Protein AF-A0A3B0UBP3-F1 (afdb_monomer_lite)

Foldseek 3Di:
DDPVVVVVVCVVCPFQQPVQPHCVVVVNPLVVSLVSSLCSVCVVVVVVLVVLLVVQQAPEADDDDDCRSPNSVVSSVVSHHD

Structure (mmCIF, N/CA/C/O backbone):
data_AF-A0A3B0UBP3-F1
#
_entry.id   AF-A0A3B0UBP3-F1
#
loop_
_atom_site.group_PDB
_atom_site.id
_atom_site.type_symbol
_atom_site.label_atom_id
_atom_site.label_alt_id
_atom_site.label_comp_id
_atom_site.label_asym_id
_atom_site.label_entity_id
_atom_site.label_seq_id
_atom_site.pdbx_PDB_ins_code
_atom_site.Cartn_x
_atom_site.Cartn_y
_atom_site.Cartn_z
_atom_site.occupancy
_atom_site.B_iso_or_equiv
_atom_site.auth_seq_id
_atom_site.auth_comp_id
_atom_site.auth_asym_id
_atom_site.auth_atom_id
_atom_site.pdbx_PDB_model_num
ATOM 1 N N . MET A 1 1 ? 3.476 8.417 -28.806 1.00 78.50 1 MET A N 1
ATOM 2 C CA . MET A 1 1 ? 2.802 7.861 -27.624 1.00 78.50 1 MET A CA 1
ATOM 3 C C . MET A 1 1 ? 1.309 7.989 -27.862 1.00 78.50 1 MET A C 1
ATOM 5 O O . MET A 1 1 ? 0.810 9.106 -27.853 1.00 78.50 1 MET A O 1
ATOM 9 N N . ASN A 1 2 ? 0.650 6.886 -28.215 1.00 95.75 2 ASN A N 1
ATOM 10 C CA . ASN A 1 2 ? -0.810 6.776 -28.318 1.00 95.75 2 ASN A CA 1
ATOM 11 C C . ASN A 1 2 ? -1.366 6.039 -27.081 1.00 95.75 2 ASN A C 1
ATOM 13 O O . ASN A 1 2 ? -0.593 5.605 -26.226 1.00 95.75 2 ASN A O 1
ATOM 17 N N . GLU A 1 3 ? -2.689 5.917 -26.973 1.00 96.75 3 GLU A N 1
ATOM 18 C CA . GLU A 1 3 ? -3.339 5.265 -25.825 1.00 96.75 3 GLU A CA 1
ATOM 19 C C . GLU A 1 3 ? -2.916 3.799 -25.661 1.00 96.75 3 GLU A C 1
ATOM 21 O O . GLU A 1 3 ? -2.648 3.377 -24.538 1.00 96.75 3 GLU A O 1
ATOM 26 N N . ASP A 1 4 ? -2.750 3.057 -26.760 1.00 97.06 4 ASP A N 1
ATOM 27 C CA . ASP A 1 4 ? -2.288 1.663 -26.728 1.00 97.06 4 ASP A CA 1
ATOM 28 C C . ASP A 1 4 ? -0.881 1.547 -26.128 1.00 97.06 4 ASP A C 1
ATOM 30 O O . ASP A 1 4 ? -0.643 0.740 -25.236 1.00 97.06 4 ASP A O 1
ATOM 34 N N . GLN A 1 5 ? 0.042 2.419 -26.538 1.00 96.38 5 GLN A N 1
ATOM 35 C CA . GLN A 1 5 ? 1.401 2.463 -25.993 1.00 96.38 5 GLN A CA 1
ATOM 36 C C . GLN A 1 5 ? 1.415 2.831 -24.505 1.00 96.38 5 GLN A C 1
ATOM 38 O O . GLN A 1 5 ? 2.252 2.331 -23.754 1.00 96.38 5 GLN A O 1
ATOM 43 N N . VAL A 1 6 ? 0.510 3.712 -24.066 1.00 93.06 6 VAL A N 1
ATOM 44 C CA . VAL A 1 6 ? 0.353 4.046 -22.641 1.00 93.06 6 VAL A CA 1
ATOM 45 C C . VAL A 1 6 ? -0.191 2.841 -21.875 1.00 93.06 6 VAL A C 1
ATOM 47 O O . VAL A 1 6 ? 0.316 2.529 -20.800 1.00 93.06 6 VAL A O 1
ATOM 50 N N . ASN A 1 7 ? -1.182 2.144 -22.433 1.00 92.88 7 ASN A N 1
ATOM 51 C CA . ASN A 1 7 ? -1.746 0.934 -21.846 1.00 92.88 7 ASN A CA 1
ATOM 52 C C . ASN A 1 7 ? -0.673 -0.149 -21.673 1.00 92.88 7 ASN A C 1
ATOM 54 O O . ASN A 1 7 ? -0.445 -0.602 -20.553 1.00 92.88 7 ASN A O 1
ATOM 58 N N . GLU A 1 8 ? 0.038 -0.490 -22.750 1.00 94.88 8 GLU A N 1
ATOM 59 C CA . GLU A 1 8 ? 1.114 -1.484 -22.739 1.00 94.88 8 GLU A CA 1
ATOM 60 C C . GLU A 1 8 ? 2.194 -1.133 -21.715 1.00 94.88 8 GLU A C 1
ATOM 62 O O . GLU A 1 8 ? 2.636 -1.994 -20.952 1.00 94.88 8 GLU A O 1
ATOM 67 N N . PHE A 1 9 ? 2.587 0.144 -21.649 1.00 91.19 9 PHE A N 1
ATOM 68 C CA . PHE A 1 9 ? 3.572 0.598 -20.678 1.00 91.19 9 PHE A CA 1
ATOM 69 C C . PHE A 1 9 ? 3.109 0.348 -19.240 1.00 91.19 9 PHE A C 1
ATOM 71 O O . PHE A 1 9 ? 3.864 -0.233 -18.463 1.00 91.19 9 PHE A O 1
ATOM 78 N N . TRP A 1 10 ? 1.883 0.740 -18.883 1.00 88.81 10 TRP A N 1
ATOM 79 C CA . TRP A 1 10 ? 1.366 0.555 -17.524 1.00 88.81 10 TRP A CA 1
ATOM 80 C C . TRP A 1 10 ? 1.114 -0.913 -17.168 1.00 88.81 10 TRP A C 1
ATOM 82 O O . TRP A 1 10 ? 1.329 -1.290 -16.018 1.00 88.81 10 TRP A O 1
ATOM 92 N N . GLN A 1 11 ? 0.718 -1.752 -18.131 1.00 87.31 11 GLN A N 1
ATOM 93 C CA . GLN A 1 11 ? 0.599 -3.200 -17.919 1.00 87.31 11 GLN A CA 1
ATOM 94 C C . GLN A 1 11 ? 1.960 -3.857 -17.658 1.00 87.31 11 GLN A C 1
ATOM 96 O O . GLN A 1 11 ? 2.058 -4.770 -16.842 1.00 87.31 11 GLN A O 1
ATOM 101 N N . ALA A 1 12 ? 3.017 -3.382 -18.322 1.00 88.19 12 ALA A N 1
ATOM 102 C CA . ALA A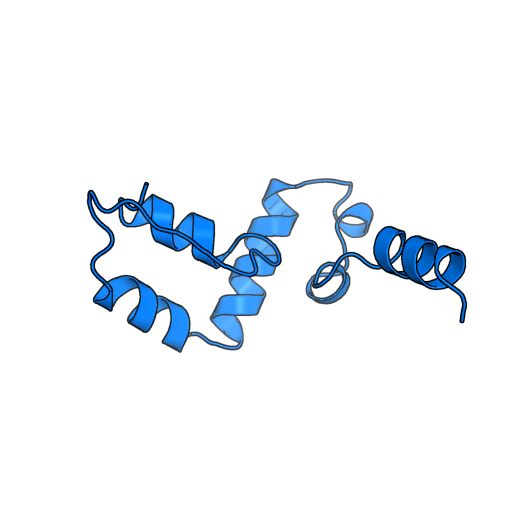 1 12 ? 4.371 -3.901 -18.149 1.00 88.19 12 ALA A CA 1
ATOM 103 C C . ALA A 1 12 ? 5.116 -3.307 -16.938 1.00 88.19 12 ALA A C 1
ATOM 105 O O . ALA A 1 12 ? 6.095 -3.896 -16.483 1.00 88.19 12 ALA A O 1
ATOM 106 N N . HIS A 1 13 ? 4.674 -2.159 -16.413 1.00 85.44 13 HIS A N 1
ATOM 107 C CA . HIS A 1 13 ? 5.336 -1.451 -15.311 1.00 85.44 13 HIS A CA 1
ATOM 108 C C . HIS A 1 13 ? 4.341 -1.061 -14.206 1.00 85.44 13 HIS A C 1
ATOM 110 O O . HIS A 1 13 ? 4.044 0.128 -14.032 1.00 85.44 13 HIS A O 1
ATOM 116 N N . PRO A 1 14 ? 3.825 -2.031 -13.426 1.00 81.12 14 PRO A N 1
ATOM 117 C CA . PRO A 1 14 ? 2.958 -1.726 -12.297 1.00 81.12 14 PRO A CA 1
ATOM 118 C C . PRO A 1 14 ? 3.640 -0.759 -11.318 1.00 81.12 14 PRO A C 1
ATOM 120 O O . PRO A 1 14 ? 4.802 -0.926 -10.937 1.00 81.12 14 PRO A O 1
ATOM 123 N N . CYS A 1 15 ? 2.915 0.283 -10.910 1.00 78.81 15 CYS A N 1
ATOM 124 C CA . CYS A 1 15 ? 3.478 1.374 -10.120 1.00 78.81 15 CYS A CA 1
ATOM 125 C C . CYS A 1 15 ? 4.045 0.869 -8.784 1.00 78.81 15 CYS A C 1
ATOM 127 O O . CYS A 1 15 ? 3.312 0.349 -7.950 1.00 78.81 15 CYS A O 1
ATOM 129 N N . GLY A 1 16 ? 5.345 1.058 -8.554 1.00 80.44 16 GLY A N 1
ATOM 130 C CA . GLY A 1 16 ? 6.014 0.673 -7.307 1.00 80.44 16 GLY A CA 1
ATOM 131 C C . GLY A 1 16 ? 6.526 -0.771 -7.250 1.00 80.44 16 GLY A C 1
ATOM 132 O O . GLY A 1 16 ? 7.303 -1.075 -6.351 1.00 80.44 16 GLY A O 1
ATOM 133 N N . ASP A 1 17 ? 6.188 -1.626 -8.222 1.00 84.31 17 ASP A N 1
ATOM 134 C CA . ASP A 1 17 ? 6.657 -3.021 -8.287 1.00 84.31 17 ASP A CA 1
ATOM 135 C C . ASP A 1 17 ? 8.193 -3.099 -8.357 1.00 84.31 17 ASP A C 1
ATOM 137 O O . ASP A 1 17 ? 8.849 -3.806 -7.586 1.00 84.31 17 ASP A O 1
ATOM 141 N N . SER A 1 18 ? 8.799 -2.258 -9.199 1.00 86.44 18 SER A N 1
ATOM 142 C CA . SER A 1 18 ? 10.251 -2.213 -9.383 1.00 86.44 18 SER A CA 1
ATOM 143 C C . SER A 1 18 ? 11.032 -1.767 -8.141 1.00 86.44 18 SER A C 1
ATOM 145 O O . SER A 1 18 ? 12.221 -2.071 -8.053 1.00 86.44 18 SER A O 1
ATOM 147 N N . LEU A 1 19 ? 10.399 -1.075 -7.182 1.00 86.44 19 LEU A N 1
ATOM 148 C CA . LEU A 1 19 ? 11.062 -0.566 -5.969 1.00 86.44 19 LEU A CA 1
ATOM 149 C C . LEU A 1 19 ? 11.545 -1.699 -5.057 1.00 86.44 19 LEU A C 1
ATOM 151 O O . LEU A 1 19 ? 12.541 -1.544 -4.357 1.00 86.44 19 LEU A O 1
ATOM 155 N N . VAL A 1 20 ? 10.892 -2.862 -5.125 1.00 87.94 20 VAL A N 1
ATOM 156 C CA . VAL A 1 20 ? 11.269 -4.070 -4.369 1.00 87.94 20 VAL A CA 1
ATOM 157 C C . VAL A 1 20 ? 11.749 -5.213 -5.260 1.00 87.94 20 VAL A C 1
ATOM 159 O O . VAL A 1 20 ? 11.857 -6.362 -4.833 1.00 87.94 20 VAL A O 1
ATOM 162 N N . GLY A 1 21 ? 12.097 -4.886 -6.506 1.00 83.69 21 GLY A N 1
ATOM 163 C CA . GLY A 1 21 ? 12.626 -5.826 -7.489 1.00 83.69 21 GLY A CA 1
ATOM 164 C C . GLY A 1 21 ? 11.568 -6.546 -8.322 1.00 83.69 21 GLY A C 1
ATOM 165 O O . GLY A 1 21 ? 11.950 -7.241 -9.262 1.00 83.69 21 GLY A O 1
ATOM 166 N N . GLY A 1 22 ? 10.291 -6.325 -8.037 1.00 85.88 22 GLY A N 1
ATOM 167 C CA . GLY A 1 22 ? 9.158 -6.863 -8.769 1.00 85.88 22 GLY A CA 1
ATOM 168 C C . GLY A 1 22 ? 8.738 -8.273 -8.370 1.00 85.88 22 GLY A C 1
ATOM 169 O O . GLY A 1 22 ? 9.556 -9.100 -7.950 1.00 85.88 22 GLY A O 1
ATOM 170 N N . LEU A 1 23 ? 7.445 -8.552 -8.516 1.00 85.62 23 LEU A N 1
ATOM 171 C CA . LEU A 1 23 ? 6.822 -9.811 -8.102 1.00 85.62 23 LEU A CA 1
ATOM 172 C C . LEU A 1 23 ? 7.436 -11.049 -8.786 1.00 85.62 23 LEU A C 1
ATOM 174 O O . LEU A 1 23 ? 7.607 -12.096 -8.155 1.00 85.62 23 LEU A O 1
ATOM 178 N N . ASP A 1 24 ? 7.829 -10.932 -10.056 1.00 85.50 24 ASP A N 1
ATOM 179 C CA . ASP A 1 24 ? 8.438 -12.041 -10.801 1.00 85.50 24 ASP A CA 1
ATOM 180 C C . ASP A 1 24 ? 9.786 -12.474 -10.207 1.00 85.50 24 ASP A C 1
ATOM 182 O O . ASP A 1 24 ? 10.077 -13.670 -10.145 1.00 85.50 24 ASP A O 1
ATOM 186 N N . LYS A 1 25 ? 10.590 -11.538 -9.678 1.00 85.94 25 LYS A N 1
ATOM 187 C CA . LYS A 1 25 ? 11.855 -11.878 -8.997 1.00 85.94 25 LYS A CA 1
ATOM 188 C C . LYS A 1 25 ? 11.640 -12.574 -7.657 1.00 85.94 25 LYS A C 1
ATOM 190 O O . LYS A 1 25 ? 12.565 -13.192 -7.135 1.00 85.94 25 LYS A O 1
ATOM 195 N N . LEU A 1 26 ? 10.436 -12.474 -7.104 1.00 85.69 26 LEU A N 1
ATOM 196 C CA . LEU A 1 26 ? 10.024 -13.142 -5.875 1.00 85.69 26 LEU A CA 1
ATOM 197 C C . LEU A 1 26 ? 9.249 -14.434 -6.165 1.00 85.69 26 LEU A C 1
ATOM 199 O O . LEU A 1 26 ? 8.542 -14.924 -5.294 1.00 85.69 26 LEU A O 1
ATOM 203 N N . ASN A 1 27 ? 9.370 -14.998 -7.375 1.00 89.06 27 ASN A N 1
ATOM 204 C CA . ASN A 1 27 ? 8.659 -16.208 -7.801 1.00 89.06 27 ASN A CA 1
ATOM 205 C C . ASN A 1 27 ? 7.137 -16.119 -7.605 1.00 89.06 27 ASN A C 1
ATOM 207 O O . ASN A 1 27 ? 6.485 -17.129 -7.343 1.00 89.06 27 ASN A O 1
ATOM 211 N N . LYS A 1 28 ? 6.571 -14.912 -7.722 1.00 88.81 28 LYS A N 1
ATOM 212 C CA . LYS A 1 28 ? 5.149 -14.647 -7.469 1.00 88.81 28 LYS A CA 1
ATOM 213 C C . LYS A 1 28 ? 4.697 -14.960 -6.040 1.00 88.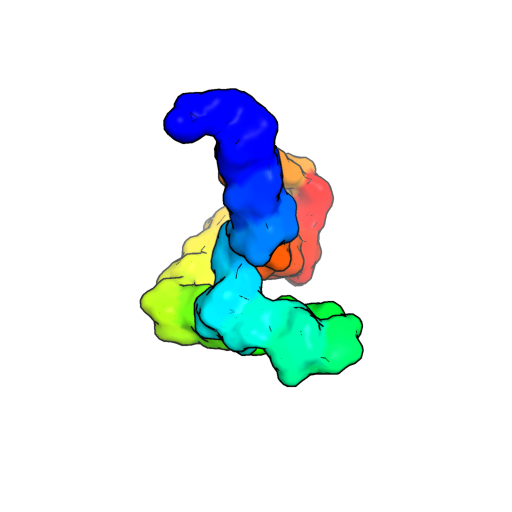81 28 LYS A C 1
ATOM 215 O O . LYS A 1 28 ? 3.519 -15.218 -5.804 1.00 88.81 28 LYS A O 1
ATOM 220 N N . ASP A 1 29 ? 5.614 -14.894 -5.076 1.00 93.94 29 ASP A N 1
ATOM 221 C CA . ASP A 1 29 ? 5.272 -14.876 -3.658 1.00 93.94 29 ASP A CA 1
ATOM 222 C C . ASP A 1 29 ? 4.738 -13.490 -3.276 1.00 93.94 29 ASP A C 1
ATOM 224 O O . ASP A 1 29 ? 5.482 -12.560 -2.953 1.00 93.94 29 ASP A O 1
ATOM 228 N N . TYR A 1 30 ? 3.415 -13.357 -3.352 1.00 91.50 30 TYR A N 1
ATOM 229 C CA . TYR A 1 30 ? 2.710 -12.119 -3.033 1.00 91.50 30 TYR A CA 1
ATOM 230 C C . TYR A 1 30 ? 2.938 -11.669 -1.591 1.00 91.50 30 TYR A C 1
ATOM 232 O O . TYR A 1 30 ? 3.063 -10.474 -1.345 1.00 91.50 30 TYR A O 1
ATOM 240 N N . LYS A 1 31 ? 3.029 -12.603 -0.638 1.00 93.75 31 LYS A N 1
ATOM 241 C CA . LYS A 1 31 ? 3.231 -12.252 0.769 1.00 93.75 31 LYS A CA 1
ATOM 242 C C . LYS A 1 31 ? 4.593 -11.589 0.948 1.00 93.75 31 LYS A C 1
ATOM 244 O O . LYS A 1 31 ? 4.670 -10.487 1.481 1.00 93.75 31 LYS A O 1
ATOM 249 N N . VAL A 1 32 ? 5.649 -12.226 0.443 1.00 94.38 32 VAL A N 1
ATOM 250 C CA . VAL A 1 32 ? 7.009 -11.673 0.519 1.00 94.38 32 VAL A CA 1
ATOM 251 C C . VAL A 1 32 ? 7.111 -10.352 -0.242 1.00 94.38 32 VAL A C 1
ATOM 253 O O . VAL A 1 32 ? 7.835 -9.454 0.186 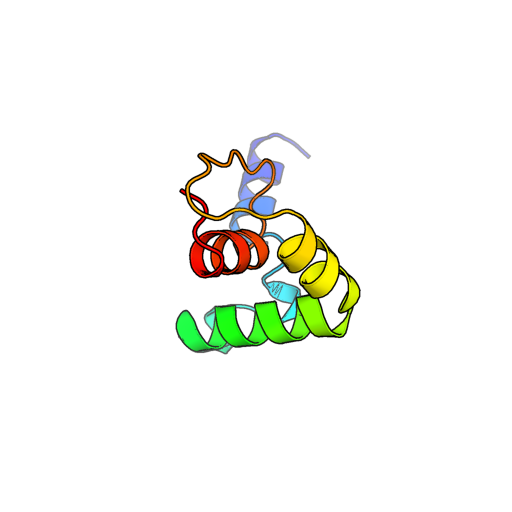1.00 94.38 32 VAL A O 1
ATOM 256 N N . PHE A 1 33 ? 6.400 -10.212 -1.364 1.00 93.69 33 PHE A N 1
ATOM 257 C CA . PHE A 1 33 ? 6.338 -8.956 -2.107 1.00 93.69 33 PHE A CA 1
ATOM 258 C C . PHE A 1 33 ? 5.763 -7.812 -1.264 1.00 93.69 33 PHE A C 1
ATOM 260 O O . PHE A 1 33 ? 6.437 -6.792 -1.114 1.00 93.69 33 PHE A O 1
ATOM 267 N N . PHE A 1 34 ? 4.570 -7.987 -0.684 1.00 93.56 34 PHE A N 1
ATOM 268 C CA . PHE A 1 34 ? 3.929 -6.941 0.117 1.00 93.56 34 PHE A CA 1
ATOM 269 C C . PHE A 1 34 ? 4.720 -6.640 1.395 1.00 93.56 34 PHE A C 1
ATOM 271 O O . PHE A 1 34 ? 4.982 -5.476 1.672 1.00 93.56 34 PHE A O 1
ATOM 278 N N . GLU A 1 35 ? 5.246 -7.656 2.091 1.00 94.62 35 GLU A N 1
ATOM 279 C CA . GLU A 1 35 ? 6.119 -7.451 3.261 1.00 94.62 35 GLU A CA 1
ATOM 280 C C . GLU A 1 35 ? 7.368 -6.620 2.917 1.00 94.62 35 GLU A C 1
ATOM 282 O O . GLU A 1 35 ? 7.775 -5.740 3.679 1.00 94.62 35 GLU A O 1
ATOM 287 N N . LYS A 1 36 ? 7.988 -6.868 1.754 1.00 94.81 36 LYS A N 1
ATOM 288 C CA . LYS A 1 36 ? 9.130 -6.071 1.284 1.00 94.81 36 LYS A CA 1
ATOM 289 C C . LYS A 1 36 ? 8.728 -4.657 0.894 1.00 94.81 36 LYS A C 1
ATOM 291 O O . LYS A 1 36 ? 9.499 -3.732 1.149 1.00 94.81 36 LYS A O 1
ATOM 296 N N . TYR A 1 37 ? 7.577 -4.493 0.247 1.00 94.69 37 TYR A N 1
ATOM 297 C CA . TYR A 1 37 ? 7.087 -3.180 -0.158 1.00 94.69 37 TYR A CA 1
ATOM 298 C C . TYR A 1 37 ? 6.784 -2.309 1.058 1.00 94.69 37 TYR A C 1
ATOM 300 O O . TYR A 1 37 ? 7.248 -1.171 1.112 1.00 94.69 37 TYR A O 1
ATOM 308 N N . ASP A 1 38 ? 6.110 -2.858 2.063 1.00 95.44 38 ASP A N 1
ATOM 309 C CA . ASP A 1 38 ? 5.837 -2.185 3.329 1.00 95.44 38 ASP A CA 1
ATOM 310 C C . ASP A 1 38 ? 7.128 -1.797 4.050 1.00 95.44 38 ASP A C 1
ATOM 312 O O . ASP A 1 38 ? 7.284 -0.653 4.483 1.00 95.44 38 ASP A O 1
ATOM 316 N N . ALA A 1 39 ? 8.100 -2.715 4.110 1.00 95.62 39 ALA A N 1
ATOM 317 C CA . ALA A 1 39 ? 9.409 -2.436 4.692 1.00 95.62 39 ALA A CA 1
ATOM 318 C C . ALA A 1 39 ? 10.146 -1.302 3.959 1.00 95.62 39 ALA A C 1
ATOM 320 O O . ALA A 1 39 ? 10.743 -0.444 4.607 1.00 95.62 39 ALA A O 1
ATOM 321 N N . PHE A 1 40 ? 10.090 -1.269 2.623 1.00 95.38 40 PHE A N 1
ATOM 322 C CA . PHE A 1 40 ? 10.638 -0.169 1.829 1.00 95.38 40 PHE A CA 1
ATOM 323 C C . PHE A 1 40 ? 9.895 1.146 2.114 1.00 95.38 40 PHE A C 1
ATOM 325 O O . PHE A 1 40 ? 10.519 2.134 2.492 1.00 95.38 40 PHE A O 1
ATOM 332 N N . ARG A 1 41 ? 8.561 1.159 1.990 1.00 95.31 41 ARG A N 1
ATOM 333 C CA . ARG A 1 41 ? 7.725 2.358 2.149 1.00 95.31 41 ARG A CA 1
ATOM 334 C C . ARG A 1 41 ? 7.923 3.008 3.513 1.00 95.31 41 ARG A C 1
ATOM 336 O O . ARG A 1 41 ? 8.174 4.209 3.583 1.00 95.31 41 ARG A O 1
ATOM 343 N N . TYR A 1 42 ? 7.803 2.228 4.583 1.00 96.75 42 TYR A N 1
ATOM 344 C CA . TYR A 1 42 ? 7.915 2.736 5.950 1.00 96.75 42 TYR A CA 1
ATOM 345 C C . TYR A 1 42 ? 9.366 2.896 6.415 1.00 96.75 42 TYR A C 1
ATOM 347 O O . TYR A 1 42 ? 9.607 3.574 7.410 1.00 96.75 42 TYR A O 1
ATOM 355 N N . GLY A 1 43 ? 10.332 2.318 5.696 1.00 96.81 43 GLY A N 1
ATOM 356 C CA . GLY A 1 43 ? 11.749 2.638 5.851 1.00 96.81 43 GLY A CA 1
ATOM 357 C C . GLY A 1 43 ? 12.088 4.028 5.308 1.00 96.81 43 GLY A C 1
ATOM 358 O O . GLY A 1 43 ? 12.774 4.790 5.987 1.00 96.81 43 GLY A O 1
ATOM 359 N N . GLU A 1 44 ? 11.567 4.374 4.127 1.00 96.38 44 GLU A N 1
ATOM 360 C CA . GLU A 1 44 ? 11.759 5.692 3.504 1.00 96.38 44 GLU A CA 1
ATOM 361 C C . GLU A 1 44 ? 10.946 6.793 4.203 1.00 96.38 44 GLU A C 1
ATOM 363 O O . GLU A 1 44 ? 11.439 7.907 4.375 1.00 96.38 44 GLU A O 1
ATOM 368 N N . TYR A 1 45 ? 9.719 6.478 4.638 1.00 96.19 45 TYR A N 1
ATOM 369 C CA . TYR A 1 45 ? 8.784 7.433 5.249 1.00 96.19 45 TYR A CA 1
ATOM 370 C C . TYR A 1 45 ? 8.198 6.913 6.577 1.00 96.19 45 TYR A C 1
ATOM 372 O O . TYR A 1 45 ? 6.989 6.660 6.686 1.00 96.19 45 TYR A O 1
ATOM 380 N N . PRO A 1 46 ? 9.025 6.729 7.621 1.00 96.19 46 PRO A N 1
ATOM 381 C CA . PRO A 1 46 ? 8.589 6.167 8.903 1.00 96.19 46 PRO A CA 1
ATOM 382 C C . PRO A 1 46 ? 7.539 7.023 9.628 1.00 96.19 46 PRO A C 1
ATOM 384 O O . PRO A 1 46 ? 6.771 6.520 10.452 1.00 96.19 46 PRO A O 1
ATOM 387 N N . GLU A 1 47 ? 7.475 8.323 9.344 1.00 97.44 47 GLU A N 1
ATOM 388 C CA . GLU A 1 47 ? 6.471 9.239 9.882 1.00 97.44 47 GLU A CA 1
ATOM 389 C C . GLU A 1 47 ? 5.037 8.886 9.468 1.00 97.44 47 GLU A C 1
ATOM 391 O O . GLU A 1 47 ? 4.109 9.189 10.222 1.00 97.44 47 GLU A O 1
ATOM 396 N N . LEU A 1 48 ? 4.838 8.196 8.337 1.00 96.31 48 LEU A N 1
ATOM 397 C CA . LEU A 1 48 ? 3.508 7.792 7.875 1.00 96.31 48 LEU A CA 1
ATOM 398 C C . LEU A 1 48 ? 2.817 6.873 8.884 1.00 96.31 48 LEU A C 1
ATOM 400 O O . LEU A 1 48 ? 1.637 7.062 9.170 1.00 96.31 48 LEU A O 1
ATOM 404 N N . LEU A 1 49 ? 3.5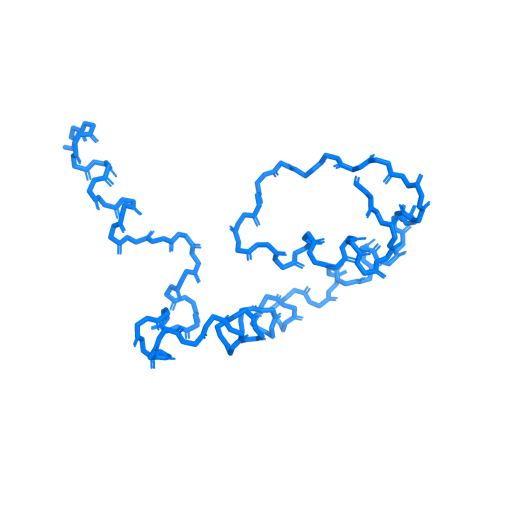53 5.947 9.509 1.00 96.44 49 LEU A N 1
ATOM 405 C CA . LEU A 1 49 ? 2.990 5.057 10.530 1.00 96.44 49 LEU A CA 1
ATOM 406 C C . LEU A 1 49 ? 2.446 5.833 11.735 1.00 96.44 49 LEU A C 1
ATOM 408 O O . LEU A 1 49 ? 1.387 5.486 12.261 1.00 96.44 49 LEU A O 1
ATOM 412 N N . LYS A 1 50 ? 3.133 6.910 12.135 1.00 95.88 50 LYS A N 1
ATOM 413 C CA . LYS A 1 50 ? 2.688 7.790 13.226 1.00 95.88 50 LYS A CA 1
ATOM 414 C C . LYS A 1 50 ? 1.462 8.599 12.821 1.00 95.88 50 LYS A C 1
ATOM 416 O O . LYS A 1 50 ? 0.570 8.810 13.637 1.00 95.88 50 LYS A O 1
ATOM 421 N N . LEU A 1 51 ? 1.401 9.074 11.577 1.00 96.25 51 LEU A N 1
ATOM 422 C CA . LEU A 1 51 ? 0.219 9.776 11.073 1.00 96.25 51 LEU A CA 1
ATOM 423 C C . LEU A 1 51 ? -0.997 8.845 11.065 1.00 96.25 51 LEU A C 1
ATOM 425 O O . LEU A 1 51 ? -2.036 9.211 11.608 1.00 96.25 51 LEU A O 1
ATOM 429 N N . LEU A 1 52 ? -0.841 7.628 10.539 1.00 95.69 52 LEU A N 1
ATOM 430 C CA . LEU A 1 52 ? -1.898 6.617 10.486 1.00 95.69 52 LEU A CA 1
ATOM 431 C C . LEU A 1 52 ? -2.392 6.223 11.886 1.00 95.69 52 LEU A C 1
ATOM 433 O O . LEU A 1 52 ? -3.593 6.093 12.105 1.00 95.69 52 LEU A O 1
ATOM 437 N N . GLU A 1 53 ? -1.491 6.077 12.859 1.00 94.81 53 GLU A N 1
ATOM 438 C CA . GLU A 1 53 ? -1.857 5.845 14.263 1.00 94.81 53 GLU A CA 1
ATOM 439 C C . GLU A 1 53 ? -2.719 6.982 14.839 1.00 94.81 53 GLU A C 1
ATOM 441 O O . GLU A 1 53 ? -3.740 6.730 15.479 1.00 94.81 53 GLU A O 1
ATOM 446 N N . ASN A 1 54 ? -2.371 8.234 14.542 1.00 96.19 54 ASN A N 1
ATOM 447 C CA . ASN A 1 54 ? -3.044 9.409 15.097 1.00 96.19 54 ASN A CA 1
ATOM 448 C C . ASN A 1 54 ? -4.384 9.763 14.422 1.00 96.19 54 ASN A C 1
ATOM 450 O O . ASN A 1 54 ? -5.132 10.585 14.951 1.00 96.19 54 ASN A O 1
ATOM 454 N N . MET A 1 55 ? -4.723 9.162 13.277 1.00 94.81 55 MET A N 1
ATOM 455 C CA . MET A 1 55 ? -5.981 9.444 12.563 1.00 94.81 55 MET A CA 1
ATOM 456 C C . MET A 1 55 ? -7.221 8.796 13.209 1.00 94.81 55 MET A C 1
ATOM 458 O O . MET A 1 55 ? -8.356 9.227 12.964 1.00 94.81 55 MET A O 1
ATOM 462 N N . GLY A 1 56 ? -7.024 7.784 14.062 1.00 94.31 56 GLY A N 1
ATOM 463 C CA . GLY A 1 56 ? -8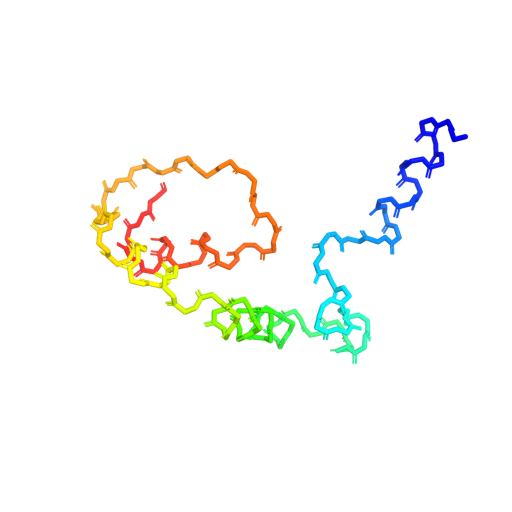.094 7.125 14.813 1.00 94.31 56 GLY A CA 1
ATOM 464 C C . GLY A 1 56 ? -9.146 6.478 13.908 1.00 94.31 56 GLY A C 1
ATOM 465 O O . GLY A 1 56 ? -10.292 6.927 13.887 1.00 94.31 56 GLY A O 1
ATOM 466 N N . PHE A 1 57 ? -8.758 5.452 13.146 1.00 96.62 57 PHE A N 1
ATOM 467 C CA . PHE A 1 57 ? -9.612 4.787 12.149 1.00 96.62 57 PHE A CA 1
ATOM 468 C C . PHE A 1 57 ? -10.685 3.853 12.718 1.00 96.62 57 PHE A C 1
ATOM 470 O O . PHE A 1 57 ? -11.646 3.553 12.021 1.00 96.62 57 PHE A O 1
ATOM 477 N N . ASN A 1 58 ? -10.547 3.416 13.969 1.00 96.62 58 ASN A N 1
ATOM 478 C CA . ASN A 1 58 ? -11.402 2.395 14.570 1.00 96.62 58 ASN A CA 1
ATOM 479 C C . ASN A 1 58 ? -12.911 2.674 14.392 1.00 96.62 58 ASN A C 1
ATOM 481 O O . ASN A 1 58 ? -13.411 3.707 14.844 1.00 96.62 58 ASN A O 1
ATOM 485 N N . ASN A 1 59 ? -13.627 1.727 13.776 1.00 95.62 59 ASN A N 1
ATOM 486 C CA . ASN A 1 59 ? -15.060 1.774 13.448 1.00 95.62 59 ASN A CA 1
ATOM 487 C C . ASN A 1 59 ? -15.481 2.907 12.495 1.00 95.62 59 ASN A C 1
ATOM 489 O O . ASN A 1 59 ? -16.662 3.261 12.443 1.00 95.62 59 ASN A O 1
ATOM 493 N N . LYS A 1 60 ? -14.545 3.493 11.744 1.00 97.44 60 LYS A N 1
ATOM 494 C CA . LYS A 1 60 ? -14.852 4.472 10.697 1.00 97.44 60 LYS A CA 1
ATOM 495 C C . LYS A 1 60 ? -14.863 3.793 9.337 1.00 97.44 60 LYS A C 1
ATOM 497 O O . LYS A 1 60 ? -13.987 2.989 9.047 1.00 97.44 60 LYS A O 1
ATOM 502 N N . THR A 1 61 ? -15.807 4.192 8.492 1.00 97.75 61 THR A N 1
ATOM 503 C CA . THR A 1 61 ? -15.752 3.904 7.056 1.00 97.75 61 THR A CA 1
ATOM 504 C C . THR A 1 61 ? -14.734 4.836 6.405 1.00 97.75 61 THR A C 1
ATOM 506 O O . THR A 1 61 ? -14.850 6.058 6.547 1.00 97.75 61 THR A O 1
ATOM 509 N N . VAL A 1 62 ? -13.735 4.284 5.721 1.00 96.38 62 VAL A N 1
ATOM 510 C CA . VAL A 1 62 ? -12.607 5.034 5.158 1.00 96.38 6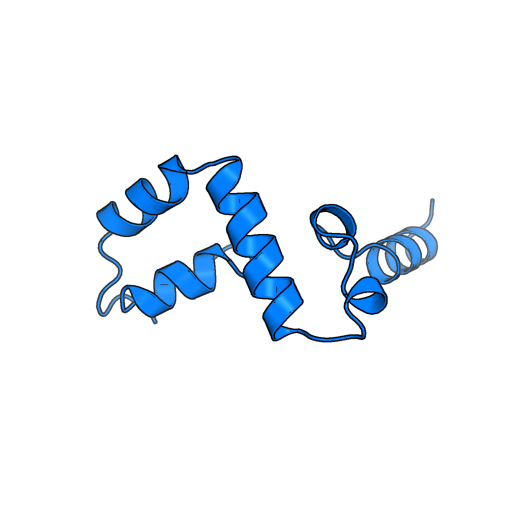2 VAL A CA 1
ATOM 511 C C . VAL A 1 62 ? -12.614 4.937 3.635 1.00 96.38 62 VAL A C 1
ATOM 513 O O . VAL A 1 62 ? -12.648 3.855 3.061 1.00 96.38 62 VAL A O 1
ATOM 516 N N . LEU A 1 63 ? -12.540 6.093 2.969 1.00 96.38 63 LEU A N 1
ATOM 517 C CA . LEU A 1 63 ? -12.228 6.170 1.545 1.00 96.38 63 LEU A CA 1
ATOM 518 C C . LEU A 1 63 ? -10.751 6.513 1.380 1.00 96.38 63 LEU A C 1
ATOM 520 O O . LEU A 1 63 ? -10.326 7.623 1.702 1.00 96.38 63 LEU A O 1
ATOM 524 N N . GLU A 1 64 ? -9.993 5.581 0.824 1.00 94.56 64 GLU A N 1
ATOM 525 C CA . GLU A 1 64 ? -8.646 5.835 0.330 1.00 94.56 64 GLU A CA 1
ATOM 526 C C . GLU A 1 64 ? -8.693 6.170 -1.165 1.00 94.56 64 GLU A C 1
ATOM 528 O O . GLU A 1 64 ? -9.341 5.479 -1.953 1.00 94.56 64 GLU A O 1
ATOM 533 N N . VAL A 1 65 ? -7.991 7.231 -1.572 1.00 95.00 65 VAL A N 1
ATOM 534 C CA . VAL A 1 65 ? -7.828 7.599 -2.983 1.00 95.00 65 VAL A CA 1
ATOM 535 C C . VAL A 1 65 ? -6.355 7.466 -3.348 1.00 95.00 65 VAL A C 1
ATOM 537 O O . VAL A 1 65 ? -5.526 8.232 -2.865 1.00 95.00 65 VAL A O 1
ATOM 540 N N . GLY A 1 66 ? -6.051 6.516 -4.234 1.00 89.69 66 GLY A N 1
ATOM 541 C CA . GLY A 1 66 ? -4.683 6.220 -4.666 1.00 89.69 66 GLY A CA 1
ATOM 542 C C . GLY A 1 66 ? -4.039 5.076 -3.882 1.00 89.69 66 GLY A C 1
ATOM 543 O O . GLY A 1 66 ? -3.042 5.289 -3.207 1.00 89.69 66 GLY A O 1
ATOM 544 N N . LEU A 1 67 ? -4.580 3.863 -4.044 1.00 88.25 67 LEU A N 1
ATOM 545 C CA . LEU A 1 67 ? -4.177 2.639 -3.334 1.00 88.25 67 LEU A CA 1
ATOM 546 C C . LEU A 1 67 ? -2.671 2.320 -3.410 1.00 88.25 67 LEU A C 1
ATOM 548 O O . LEU A 1 67 ? -2.098 1.729 -2.497 1.00 88.25 67 LEU A O 1
ATOM 552 N N . GLY A 1 68 ? -2.016 2.656 -4.526 1.00 89.69 68 GLY A N 1
ATOM 553 C CA . GLY A 1 68 ? -0.649 2.205 -4.784 1.00 89.69 68 GLY A CA 1
ATOM 554 C C . GLY A 1 68 ? -0.559 0.676 -4.701 1.00 89.69 68 GLY A C 1
ATOM 555 O O . GLY A 1 68 ? -1.285 -0.015 -5.410 1.00 89.69 68 GLY A O 1
ATOM 556 N N . GLN A 1 69 ? 0.313 0.168 -3.824 1.00 91.94 69 GLN A N 1
ATOM 557 C CA . GLN A 1 69 ? 0.449 -1.268 -3.524 1.00 91.94 69 GLN A CA 1
ATOM 558 C C . GLN A 1 69 ? -0.312 -1.710 -2.257 1.00 91.94 69 GLN A C 1
ATOM 560 O O . GLN A 1 69 ? -0.155 -2.845 -1.825 1.00 91.94 69 GLN A O 1
ATOM 565 N N . GLY A 1 70 ? -1.130 -0.841 -1.651 1.00 93.50 70 GLY A N 1
ATOM 566 C CA . GLY A 1 70 ? -2.018 -1.195 -0.535 1.00 93.50 70 GLY A CA 1
ATOM 567 C C . GLY A 1 70 ? -1.402 -1.178 0.866 1.00 93.50 70 GLY A C 1
ATOM 568 O O . GLY A 1 70 ? -2.084 -1.545 1.820 1.00 93.50 70 GLY A O 1
ATOM 569 N N . ALA A 1 71 ? -0.154 -0.722 1.009 1.00 95.12 71 ALA A N 1
ATOM 570 C CA . ALA A 1 71 ? 0.536 -0.645 2.301 1.00 95.12 71 ALA A CA 1
ATOM 571 C C . ALA A 1 71 ? -0.273 0.142 3.351 1.00 95.12 71 ALA A C 1
ATOM 573 O O . ALA A 1 71 ? -0.539 -0.334 4.453 1.00 95.12 71 ALA A O 1
ATOM 574 N N . ASP A 1 72 ? -0.739 1.344 2.993 1.00 95.69 72 ASP A N 1
ATOM 575 C CA . ASP A 1 72 ? -1.485 2.184 3.934 1.00 95.69 72 ASP A CA 1
ATOM 576 C C . ASP A 1 72 ? -2.894 1.640 4.194 1.00 95.69 72 ASP A C 1
ATOM 578 O O . ASP A 1 72 ? -3.385 1.748 5.317 1.00 95.69 72 ASP A O 1
ATOM 582 N N . SER A 1 73 ? -3.522 0.996 3.209 1.00 95.69 73 SER A N 1
ATOM 583 C CA . SER A 1 73 ? -4.812 0.317 3.376 1.00 95.69 73 SER A CA 1
ATOM 584 C C . SER A 1 73 ? -4.726 -0.792 4.412 1.00 95.69 73 SER A C 1
ATOM 586 O O . SER A 1 73 ? -5.584 -0.875 5.289 1.00 95.69 73 SER A O 1
ATOM 588 N N . GLU A 1 74 ? -3.679 -1.622 4.355 1.00 95.81 74 GLU A N 1
ATOM 589 C CA . GLU A 1 74 ? -3.447 -2.654 5.365 1.00 95.81 74 GLU A CA 1
ATOM 590 C C . GLU A 1 74 ? -3.307 -2.013 6.750 1.00 95.81 74 GLU A C 1
ATOM 592 O O . GLU A 1 74 ? -3.978 -2.420 7.699 1.00 95.81 74 GLU A O 1
ATOM 597 N N . GLN A 1 75 ? -2.526 -0.937 6.868 1.00 96.62 75 GLN A N 1
ATOM 598 C CA . GLN A 1 75 ? -2.372 -0.215 8.130 1.00 96.62 75 GLN A CA 1
ATOM 599 C C . GLN A 1 75 ? -3.679 0.421 8.642 1.00 96.62 75 GLN A C 1
ATOM 601 O O . GLN A 1 75 ? -3.885 0.464 9.861 1.00 96.62 75 GLN A O 1
ATOM 606 N N . ILE A 1 76 ? -4.552 0.910 7.755 1.00 97.06 76 ILE A N 1
ATOM 607 C CA . ILE A 1 76 ? -5.886 1.436 8.089 1.00 97.06 76 ILE A CA 1
ATOM 608 C C . ILE A 1 76 ? -6.774 0.312 8.635 1.00 97.06 76 ILE A C 1
ATOM 610 O O . ILE A 1 76 ? -7.369 0.466 9.706 1.00 97.06 76 ILE A O 1
ATOM 614 N N . ILE A 1 77 ? -6.819 -0.831 7.944 1.00 96.50 77 ILE A N 1
ATOM 615 C CA . ILE A 1 77 ? -7.614 -2.005 8.334 1.00 96.50 77 ILE A CA 1
ATOM 616 C C . ILE A 1 77 ? -7.130 -2.561 9.679 1.00 96.50 77 ILE A C 1
ATOM 618 O O . ILE A 1 77 ? -7.936 -2.791 10.580 1.00 96.50 77 ILE A O 1
ATOM 622 N N . LEU A 1 78 ? -5.813 -2.697 9.873 1.00 96.06 78 LEU A N 1
ATOM 623 C CA . LEU A 1 78 ? -5.215 -3.140 11.141 1.00 96.06 78 LEU A CA 1
ATOM 624 C C . LEU A 1 78 ? -5.544 -2.203 12.317 1.00 96.06 78 LEU A C 1
ATOM 626 O O . LEU A 1 78 ? -5.519 -2.626 13.473 1.00 96.06 78 LEU A O 1
ATOM 630 N N . ARG A 1 79 ? -5.879 -0.937 12.035 1.00 96.69 79 ARG A N 1
ATOM 631 C CA . ARG A 1 79 ? -6.322 0.071 13.017 1.00 96.69 79 ARG A CA 1
ATOM 632 C C . ARG A 1 79 ? -7.849 0.172 13.136 1.00 96.69 79 ARG A C 1
ATOM 634 O O . ARG A 1 79 ? -8.348 1.082 13.800 1.00 96.69 79 ARG A O 1
ATOM 641 N N . GLY A 1 80 ? -8.586 -0.757 12.529 1.00 96.88 80 GLY A N 1
ATOM 642 C CA . GLY A 1 80 ? -10.038 -0.884 12.641 1.00 96.88 80 GLY A CA 1
ATOM 643 C C . GLY A 1 80 ? -10.841 0.011 11.695 1.00 96.88 80 GLY A C 1
ATOM 644 O O . GLY A 1 80 ? -12.026 0.225 11.954 1.00 96.88 80 GLY A O 1
ATOM 645 N N . GLY A 1 81 ? -10.219 0.559 10.646 1.00 97.00 81 GLY A N 1
ATOM 646 C CA . GLY A 1 81 ? -10.952 1.177 9.539 1.00 97.00 81 GLY A CA 1
ATOM 647 C C . GLY A 1 81 ? -11.695 0.130 8.701 1.00 97.00 81 GLY A C 1
ATOM 648 O O . GLY A 1 81 ? -11.241 -1.011 8.596 1.00 97.00 81 GLY A O 1
ATOM 649 N N . LEU A 1 82 ? -12.835 0.526 8.130 1.00 88.81 82 LEU A N 1
ATOM 650 C CA . LEU A 1 82 ? -13.714 -0.295 7.286 1.00 88.81 82 LEU A CA 1
ATOM 651 C C . LEU A 1 82 ? -13.863 0.282 5.880 1.00 88.81 82 LEU A C 1
ATOM 653 O O . LEU A 1 82 ? -13.967 1.526 5.772 1.00 88.81 82 LEU A O 1
#

pLDDT: mean 92.64, std 4.86, range [78.5, 97.75]

Sequence (82 aa):
MNEDQVNEFWQAHPCGDSLVGGLDKLNKDYKVFFEKYDAFRYGEYPELLKLLENMGFNNKTVLEVGLGQGADSEQIILRGGL

Organism: NCBI:txid652676

Secondary structure (DSSP, 8-state):
--HHHHHHHHHHS-TTGGGGT-GGGGTT-HHHHHHHHHHHHHHH-THHHHHHHHT--TT-----S--TTSHHHHHHHHTT--

Radius of gyration: 15.18 Å; chains: 1; bounding box: 28×26×43 Å